Protein AF-A0A1Y0FRN7-F1 (afdb_monomer)

Radius of gyration: 13.84 Å; Cα contacts (8 Å, |Δi|>4): 254; chains: 1; bounding box: 31×35×31 Å

Structure (mmCIF, N/CA/C/O backbone):
data_AF-A0A1Y0FRN7-F1
#
_entry.id   AF-A0A1Y0FRN7-F1
#
loop_
_atom_site.group_PDB
_atom_site.id
_atom_site.type_symbol
_atom_site.label_atom_id
_atom_site.label_alt_id
_atom_site.label_comp_id
_atom_site.label_asym_id
_atom_site.label_entity_id
_atom_site.label_seq_id
_atom_site.pdbx_PDB_ins_code
_atom_site.Cartn_x
_atom_site.Cartn_y
_atom_site.Cartn_z
_atom_site.occupancy
_atom_site.B_iso_or_equiv
_atom_site.auth_seq_id
_atom_site.auth_comp_id
_atom_site.auth_asym_id
_atom_site.auth_atom_id
_atom_site.pdbx_PDB_model_num
ATOM 1 N N . MET A 1 1 ? -8.156 -13.775 -1.325 1.00 85.56 1 MET A N 1
ATOM 2 C CA . MET A 1 1 ? -7.304 -12.592 -1.054 1.00 85.56 1 MET A CA 1
ATOM 3 C C . MET A 1 1 ? -6.880 -11.990 -2.382 1.00 85.56 1 MET A C 1
ATOM 5 O O . MET A 1 1 ? -6.567 -12.773 -3.268 1.00 85.56 1 MET A O 1
ATOM 9 N N . LYS A 1 2 ? -6.948 -10.665 -2.578 1.00 94.56 2 LYS A N 1
ATOM 10 C CA . LYS A 1 2 ? -6.615 -10.048 -3.882 1.00 94.56 2 LYS A CA 1
ATOM 11 C C . LYS A 1 2 ? -5.242 -9.382 -3.847 1.00 94.56 2 LYS A C 1
ATOM 13 O O . LYS A 1 2 ? -4.929 -8.709 -2.873 1.00 94.56 2 LYS A O 1
ATOM 18 N N . ARG A 1 3 ? -4.456 -9.542 -4.905 1.00 96.94 3 ARG A N 1
ATOM 19 C CA . ARG A 1 3 ? -3.142 -8.914 -5.046 1.00 96.94 3 ARG A CA 1
ATOM 20 C C . ARG A 1 3 ? -3.106 -8.079 -6.303 1.00 96.94 3 ARG A C 1
ATOM 22 O O . ARG A 1 3 ? -3.653 -8.489 -7.326 1.00 96.94 3 ARG A O 1
ATOM 29 N N . TYR A 1 4 ? -2.493 -6.918 -6.180 1.00 97.00 4 TYR A N 1
ATOM 30 C CA . TYR A 1 4 ? -2.386 -5.930 -7.230 1.00 97.00 4 TYR A CA 1
ATOM 31 C C . TYR A 1 4 ? -0.956 -5.423 -7.294 1.00 97.00 4 TYR A C 1
ATOM 33 O O . TYR A 1 4 ? -0.306 -5.321 -6.253 1.00 97.00 4 TYR A O 1
ATOM 41 N N . TYR A 1 5 ? -0.491 -5.073 -8.484 1.00 95.25 5 TYR A N 1
ATOM 42 C CA . TYR A 1 5 ? 0.812 -4.450 -8.654 1.00 95.25 5 TYR A CA 1
ATOM 43 C C . TYR A 1 5 ? 0.757 -3.323 -9.679 1.00 95.25 5 TYR A C 1
ATOM 45 O O . TYR A 1 5 ? 0.042 -3.397 -10.673 1.00 95.25 5 TYR A O 1
ATOM 53 N N . PHE A 1 6 ? 1.535 -2.282 -9.425 1.00 94.00 6 PHE A N 1
ATOM 54 C CA . PHE A 1 6 ? 1.899 -1.246 -10.372 1.00 94.00 6 PHE A CA 1
ATOM 55 C C . PHE A 1 6 ? 3.421 -1.131 -10.326 1.00 94.00 6 PHE A C 1
ATOM 57 O O . PHE A 1 6 ? 3.980 -0.523 -9.412 1.00 94.00 6 PHE A O 1
ATOM 64 N N . VAL A 1 7 ? 4.085 -1.809 -11.261 1.00 92.00 7 VAL A N 1
ATOM 65 C CA . VAL A 1 7 ? 5.545 -1.816 -11.388 1.00 92.00 7 VAL A CA 1
ATOM 66 C C . VAL A 1 7 ? 5.873 -1.299 -12.778 1.00 92.00 7 VAL A C 1
ATOM 68 O O . VAL A 1 7 ? 5.547 -1.948 -13.768 1.00 92.00 7 VAL A O 1
ATOM 71 N N . GLN A 1 8 ? 6.437 -0.098 -12.854 1.00 90.44 8 GLN A N 1
ATOM 72 C CA . GLN A 1 8 ? 6.692 0.611 -14.112 1.00 90.44 8 GLN A CA 1
ATOM 73 C C . GLN A 1 8 ? 8.067 1.299 -14.067 1.00 90.44 8 GLN A C 1
ATOM 75 O O . GLN A 1 8 ? 8.589 1.520 -12.976 1.00 90.44 8 GLN A O 1
ATOM 80 N N . PRO A 1 9 ? 8.674 1.651 -15.212 1.00 88.75 9 PRO A N 1
ATOM 81 C CA . PRO A 1 9 ? 9.877 2.487 -15.238 1.00 88.75 9 PRO A CA 1
ATOM 82 C C . PRO A 1 9 ? 9.687 3.806 -14.475 1.00 88.75 9 PRO A C 1
ATOM 84 O O . PRO A 1 9 ? 8.569 4.328 -14.425 1.00 88.75 9 PRO A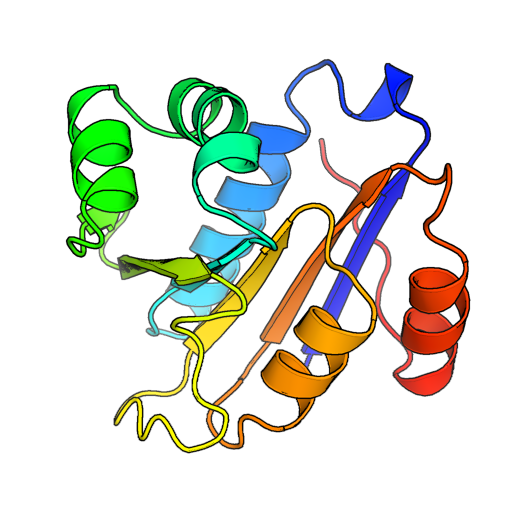 O 1
ATOM 87 N N . TRP A 1 10 ? 10.763 4.341 -13.884 1.00 85.81 10 TRP A N 1
ATOM 88 C CA . TRP A 1 10 ? 10.724 5.520 -13.004 1.00 85.81 10 TRP A CA 1
ATOM 89 C C . TRP A 1 10 ? 10.008 6.720 -13.635 1.00 85.81 10 TRP A C 1
ATOM 91 O O . TRP A 1 10 ? 9.278 7.444 -12.953 1.00 85.81 10 TRP A O 1
ATOM 101 N N . GLU A 1 11 ? 10.162 6.897 -14.944 1.00 85.50 11 GLU A N 1
ATOM 102 C CA . GLU A 1 11 ? 9.567 7.980 -15.727 1.00 85.50 11 GLU A CA 1
ATOM 103 C C . GLU A 1 11 ? 8.038 7.927 -15.688 1.00 85.50 11 GLU A C 1
ATOM 105 O O . GLU A 1 11 ? 7.395 8.966 -15.612 1.00 85.50 11 GLU A O 1
ATOM 110 N N . LYS A 1 12 ? 7.453 6.723 -15.658 1.00 84.56 12 LYS A N 1
A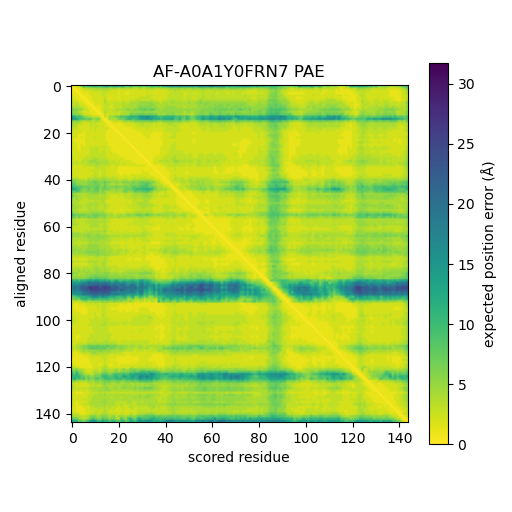TOM 111 C CA . LYS A 1 12 ? 5.999 6.506 -15.564 1.00 84.56 12 LYS A CA 1
ATOM 112 C C . LYS A 1 12 ? 5.463 6.544 -14.132 1.00 84.56 12 LYS A C 1
ATOM 114 O O . LYS A 1 12 ? 4.255 6.443 -13.923 1.00 84.56 12 LYS A O 1
ATOM 119 N N . LEU A 1 13 ? 6.350 6.609 -13.137 1.00 83.94 13 LEU A N 1
ATOM 120 C CA . LEU A 1 13 ? 5.967 6.831 -11.741 1.00 83.94 13 LEU A CA 1
ATOM 121 C C . LEU A 1 13 ? 5.868 8.326 -11.416 1.00 83.94 13 LEU A C 1
ATOM 123 O O . LEU A 1 13 ? 5.193 8.714 -10.454 1.00 83.94 13 LEU A O 1
ATOM 127 N N . GLN A 1 14 ? 6.547 9.166 -12.201 1.00 71.81 14 GLN A N 1
ATOM 128 C CA . GLN A 1 14 ? 6.283 10.600 -12.231 1.00 71.81 14 GLN A CA 1
ATOM 129 C C . GLN A 1 14 ? 4.914 10.813 -12.913 1.00 71.81 14 GLN A C 1
ATOM 131 O O . GLN A 1 14 ? 4.460 9.940 -13.635 1.00 71.81 14 GLN A O 1
ATOM 136 N N . ASP A 1 15 ? 4.211 11.910 -12.629 1.00 74.19 15 ASP A N 1
ATOM 137 C CA . ASP A 1 15 ? 2.860 12.208 -13.163 1.00 74.19 15 ASP A CA 1
ATOM 138 C C . ASP A 1 15 ? 1.674 11.518 -12.466 1.00 74.19 15 ASP A C 1
ATOM 140 O O . ASP A 1 15 ? 0.849 10.843 -13.068 1.00 74.19 15 ASP A O 1
ATOM 144 N N . GLY A 1 16 ? 1.523 11.727 -11.156 1.00 83.94 16 GLY A N 1
ATOM 145 C CA . GLY A 1 16 ? 0.259 11.406 -10.476 1.00 83.94 16 GLY A CA 1
ATOM 146 C C . GLY A 1 16 ? 0.094 9.946 -10.043 1.00 83.94 16 GLY A C 1
ATOM 147 O O . GLY A 1 16 ? -0.716 9.667 -9.160 1.00 83.94 16 GLY A O 1
ATOM 148 N N . ALA A 1 17 ? 0.912 9.023 -10.560 1.00 89.81 17 ALA A N 1
ATOM 149 C CA . ALA A 1 17 ? 0.837 7.594 -10.242 1.00 89.81 17 ALA A CA 1
ATOM 150 C C . ALA A 1 17 ? 0.888 7.304 -8.727 1.00 89.81 17 ALA A C 1
ATOM 152 O O . ALA A 1 17 ? 0.163 6.445 -8.219 1.00 89.81 17 ALA A O 1
ATOM 153 N N . HIS A 1 18 ? 1.694 8.070 -7.984 1.00 90.38 18 HIS A N 1
ATOM 154 C CA . HIS A 1 18 ? 1.757 8.004 -6.523 1.00 90.38 18 HIS A CA 1
ATOM 155 C C . HIS A 1 18 ? 0.398 8.314 -5.867 1.00 90.38 18 HIS A C 1
ATOM 157 O O . HIS A 1 18 ? -0.044 7.593 -4.971 1.00 90.38 18 HIS A O 1
ATOM 163 N N . GLN A 1 19 ? -0.294 9.366 -6.316 1.00 92.06 19 GLN A N 1
ATOM 164 C CA . GLN A 1 19 ? -1.628 9.697 -5.821 1.00 92.06 19 GLN A CA 1
ATOM 165 C C . GLN A 1 19 ? -2.654 8.646 -6.257 1.00 92.06 19 GLN A C 1
ATOM 167 O O . GLN A 1 19 ? -3.438 8.192 -5.420 1.00 92.06 19 GLN A O 1
ATOM 172 N N . SER A 1 20 ? -2.612 8.213 -7.519 1.00 93.81 20 SER A N 1
ATOM 173 C CA . SER A 1 20 ? -3.553 7.235 -8.073 1.00 93.81 20 SER A CA 1
ATOM 174 C C . SER A 1 20 ? -3.469 5.881 -7.357 1.00 93.81 20 SER A C 1
ATOM 176 O O . SER A 1 20 ? -4.506 5.290 -7.048 1.00 93.81 20 SER A O 1
ATOM 178 N N . VAL A 1 21 ? -2.272 5.399 -6.991 1.00 95.00 21 VAL A N 1
ATOM 179 C CA . VAL A 1 21 ? -2.138 4.124 -6.257 1.00 95.00 21 VAL A CA 1
ATOM 180 C C . VAL A 1 21 ? -2.642 4.221 -4.813 1.00 95.00 21 VAL A C 1
ATOM 182 O O . VAL A 1 21 ? -3.236 3.271 -4.287 1.00 95.00 21 VAL A O 1
ATOM 185 N N . VAL A 1 22 ? -2.445 5.375 -4.166 1.00 95.06 22 VAL A N 1
ATOM 186 C CA . VAL A 1 22 ? -2.974 5.638 -2.821 1.00 95.06 22 VAL A CA 1
ATOM 187 C C . VAL A 1 22 ? -4.494 5.692 -2.865 1.00 95.06 22 VAL A C 1
ATOM 189 O O . VAL A 1 22 ? -5.146 5.028 -2.060 1.00 95.06 22 VAL A O 1
ATOM 192 N N . GLU A 1 23 ? -5.061 6.416 -3.825 1.00 95.31 23 GLU A N 1
ATOM 193 C CA . GLU A 1 23 ? -6.507 6.543 -3.987 1.00 95.31 23 GLU A CA 1
ATOM 194 C C . GLU A 1 23 ? -7.155 5.191 -4.312 1.00 95.31 23 GLU A C 1
ATOM 196 O O . GLU A 1 23 ? -8.121 4.798 -3.658 1.00 95.31 23 GLU A O 1
ATOM 201 N N . PHE A 1 24 ? -6.562 4.402 -5.213 1.00 96.50 24 PHE A N 1
ATOM 202 C CA . PHE A 1 24 ? -6.999 3.029 -5.476 1.00 96.50 24 PHE A CA 1
ATOM 203 C C . PHE A 1 24 ? -7.031 2.181 -4.194 1.00 96.50 24 PHE A C 1
ATOM 205 O O . PHE A 1 24 ? -8.003 1.465 -3.921 1.00 96.50 24 PHE A O 1
ATOM 212 N N . SER A 1 25 ? -5.979 2.275 -3.378 1.00 96.75 25 SER A N 1
ATOM 213 C CA . SER A 1 25 ? -5.859 1.519 -2.127 1.00 96.75 25 SER A CA 1
ATOM 214 C C . SER A 1 25 ? -6.896 1.957 -1.087 1.00 96.75 25 SER A C 1
ATOM 216 O O . SER A 1 25 ? -7.494 1.107 -0.420 1.00 96.75 25 SER A O 1
ATOM 218 N N . ILE A 1 26 ? -7.167 3.263 -0.990 1.00 96.06 26 ILE A N 1
ATOM 219 C CA . ILE A 1 26 ? -8.216 3.834 -0.133 1.00 96.06 26 ILE A CA 1
ATOM 220 C C . ILE A 1 26 ? -9.591 3.345 -0.580 1.00 96.06 26 ILE A C 1
ATOM 222 O O . ILE A 1 26 ? -10.331 2.797 0.233 1.00 96.06 26 ILE A O 1
ATOM 226 N N . GLN A 1 27 ? -9.918 3.451 -1.868 1.00 96.00 27 GLN A N 1
ATOM 227 C CA . GLN A 1 27 ? -11.199 2.984 -2.403 1.00 96.00 27 GLN A CA 1
ATOM 228 C C . GLN A 1 27 ? -11.396 1.487 -2.176 1.00 96.00 27 GLN A C 1
ATOM 230 O O . GLN A 1 27 ? -12.502 1.028 -1.875 1.00 96.00 27 GLN A O 1
ATOM 235 N N . ARG A 1 28 ? -10.326 0.692 -2.291 1.00 95.50 28 ARG A N 1
ATOM 236 C CA . ARG A 1 28 ? -10.379 -0.742 -1.996 1.00 95.50 28 ARG A CA 1
ATOM 237 C C . ARG A 1 28 ? -10.706 -1.002 -0.528 1.00 95.50 28 ARG A C 1
ATOM 239 O O . ARG A 1 28 ? -11.526 -1.876 -0.251 1.00 95.50 28 ARG A O 1
ATOM 246 N N . ALA A 1 29 ? -10.076 -0.265 0.380 1.00 95.44 29 ALA A N 1
ATOM 247 C CA . ALA A 1 29 ? -10.314 -0.350 1.815 1.00 95.44 29 ALA A CA 1
ATOM 248 C C . ALA A 1 29 ? -11.736 0.118 2.187 1.00 95.44 29 ALA A C 1
ATOM 250 O O . ALA A 1 29 ? -12.436 -0.598 2.901 1.00 95.44 29 ALA A O 1
ATOM 251 N N . GLN A 1 30 ? -12.221 1.215 1.598 1.00 95.75 30 GLN A N 1
ATOM 252 C CA . GLN A 1 30 ? -13.598 1.703 1.756 1.00 95.75 30 GLN A CA 1
ATOM 253 C C . GLN A 1 30 ? -14.640 0.675 1.312 1.00 95.75 30 GLN A C 1
ATOM 255 O O . GLN A 1 30 ? -15.546 0.356 2.075 1.00 95.75 30 GLN A O 1
ATOM 260 N N . LYS A 1 31 ? -14.487 0.098 0.110 1.00 95.06 31 LYS A N 1
ATOM 261 C CA . LYS A 1 31 ? -15.401 -0.938 -0.416 1.00 95.06 31 LYS A CA 1
ATOM 262 C C . LYS A 1 31 ? -15.498 -2.168 0.486 1.00 95.06 31 LYS A C 1
ATOM 264 O O . LYS A 1 31 ? -16.460 -2.919 0.394 1.00 95.06 31 LYS A O 1
ATOM 269 N N . LEU A 1 32 ? -14.473 -2.409 1.297 1.00 92.94 32 LEU A N 1
ATOM 270 C CA . LEU A 1 32 ? -14.402 -3.531 2.223 1.00 92.94 32 LEU A CA 1
ATOM 271 C C . LEU A 1 32 ? -14.759 -3.133 3.665 1.00 92.94 32 LEU A C 1
ATOM 273 O O . LEU A 1 32 ? -14.807 -4.018 4.512 1.00 92.94 32 LEU A O 1
ATOM 277 N N . GLY A 1 33 ? -14.988 -1.846 3.948 1.00 92.25 33 GLY A N 1
ATOM 278 C CA . GLY A 1 33 ? -15.252 -1.343 5.299 1.00 92.25 33 GLY A CA 1
ATOM 279 C C . GLY A 1 33 ? -14.072 -1.517 6.259 1.00 92.25 33 GLY A C 1
ATOM 280 O O . GLY A 1 33 ? -14.279 -1.724 7.450 1.00 92.25 33 GLY A O 1
ATOM 281 N N . ILE A 1 34 ? -12.836 -1.489 5.751 1.00 93.19 34 ILE A N 1
ATOM 282 C CA . ILE A 1 34 ? -11.6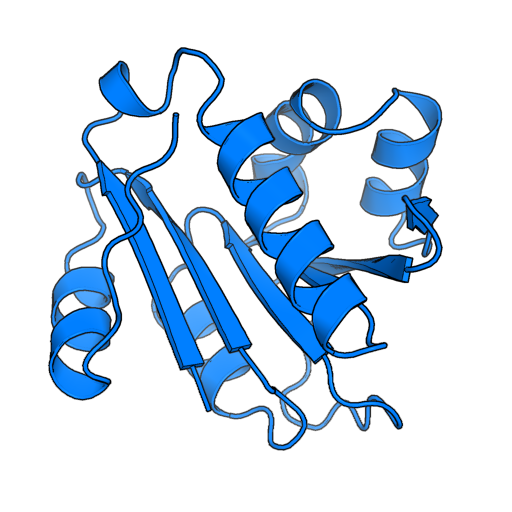23 -1.767 6.533 1.00 93.19 34 ILE A CA 1
ATOM 283 C C . ILE A 1 34 ? -10.568 -0.667 6.402 1.00 93.19 34 ILE A C 1
ATOM 285 O O . ILE A 1 34 ? -10.683 0.239 5.584 1.00 93.19 34 ILE A O 1
ATOM 289 N N . GLY A 1 35 ? -9.521 -0.748 7.226 1.00 93.81 35 GLY A N 1
ATOM 290 C CA . GLY A 1 35 ? -8.400 0.195 7.194 1.00 93.81 35 GLY A CA 1
ATOM 291 C C . GLY A 1 35 ? -7.345 -0.119 6.129 1.00 93.81 35 GLY A C 1
ATOM 292 O O . GLY A 1 35 ? -7.260 -1.240 5.614 1.00 93.81 35 GLY A O 1
ATOM 293 N N . LEU A 1 36 ? -6.502 0.879 5.866 1.00 95.56 36 LEU A N 1
ATOM 294 C CA . LEU A 1 36 ? -5.325 0.809 5.004 1.00 95.56 36 LEU A CA 1
ATOM 295 C C . LEU A 1 36 ? -4.047 0.891 5.847 1.00 95.56 36 LEU A C 1
ATOM 297 O O . LEU A 1 36 ? -3.907 1.761 6.707 1.00 95.56 36 LEU A O 1
ATOM 301 N N . VAL A 1 37 ? -3.089 0.019 5.555 1.00 94.94 37 VAL A N 1
ATOM 302 C CA . VAL A 1 37 ? -1.728 0.098 6.085 1.00 94.94 37 VAL A CA 1
ATOM 303 C C . VAL A 1 37 ? -0.774 0.338 4.922 1.00 94.94 37 VAL A C 1
ATOM 305 O O . VAL A 1 37 ? -0.708 -0.459 3.991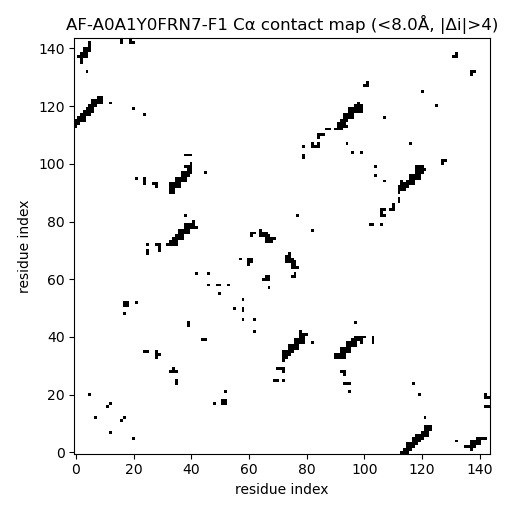 1.00 94.94 37 VAL A O 1
ATOM 308 N N . ILE A 1 38 ? -0.048 1.448 4.969 1.00 95.50 38 ILE A N 1
ATOM 309 C CA . ILE A 1 38 ? 1.031 1.763 4.037 1.00 95.50 38 ILE A CA 1
ATOM 310 C C . 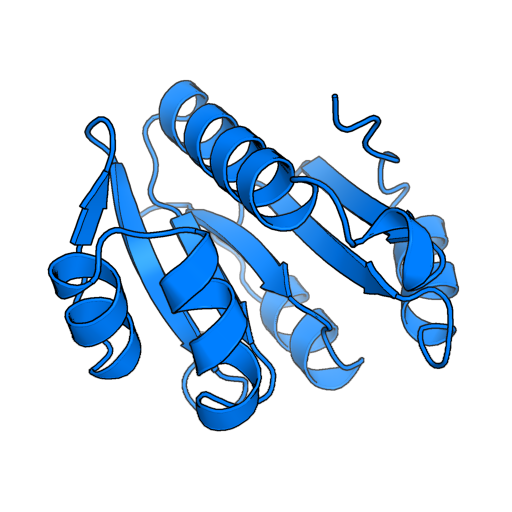ILE A 1 38 ? 2.310 1.162 4.610 1.00 95.50 38 ILE A C 1
ATOM 312 O O . ILE A 1 38 ? 2.652 1.412 5.764 1.00 95.50 38 ILE A O 1
ATOM 316 N N . CYS A 1 39 ? 3.000 0.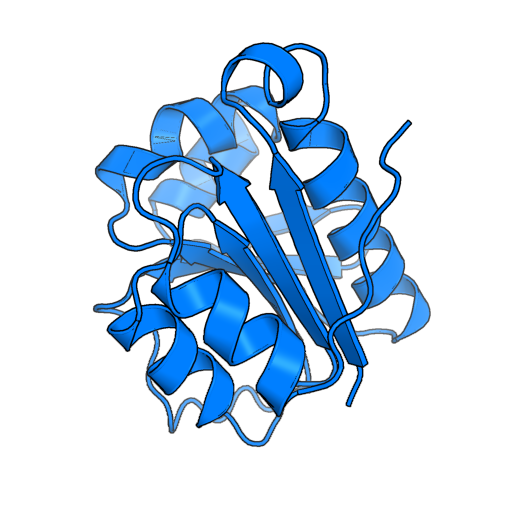364 3.813 1.00 94.62 39 CYS A N 1
ATOM 317 C CA . CYS A 1 39 ? 4.187 -0.378 4.189 1.00 94.62 39 CYS A CA 1
ATOM 318 C C . CYS A 1 39 ? 5.377 0.115 3.381 1.00 94.62 39 CYS A C 1
ATOM 320 O O . CYS A 1 39 ? 5.333 0.150 2.153 1.00 94.62 39 CYS A O 1
ATOM 322 N N . VAL A 1 40 ? 6.445 0.476 4.081 1.00 93.44 40 VAL A N 1
ATOM 323 C CA . VAL A 1 40 ? 7.673 1.014 3.487 1.00 93.44 40 VAL A CA 1
ATOM 324 C C . VAL A 1 40 ? 8.880 0.256 4.020 1.00 93.44 40 VAL A C 1
ATOM 326 O O . VAL A 1 40 ? 8.838 -0.306 5.115 1.00 93.44 40 VAL A O 1
ATOM 329 N N . HIS A 1 41 ? 9.987 0.238 3.282 1.00 88.56 41 HIS A N 1
ATOM 330 C CA . HIS A 1 41 ? 11.207 -0.381 3.798 1.00 88.56 41 HIS A CA 1
ATOM 331 C C . HIS A 1 41 ? 11.727 0.384 5.033 1.00 88.56 41 HIS A C 1
ATOM 333 O O . HIS A 1 41 ? 11.894 -0.187 6.113 1.00 88.56 41 HIS A O 1
ATOM 339 N N . ASN A 1 42 ? 11.876 1.706 4.910 1.00 85.56 42 ASN A N 1
ATOM 340 C CA . ASN A 1 42 ? 12.223 2.610 6.007 1.00 85.56 42 ASN A CA 1
ATOM 341 C C . ASN A 1 42 ? 11.404 3.914 5.918 1.00 85.56 42 ASN A C 1
ATOM 343 O O . ASN A 1 42 ? 10.883 4.260 4.861 1.00 85.56 42 ASN A O 1
ATOM 347 N N . LEU A 1 43 ? 11.266 4.641 7.031 1.00 85.12 43 LEU A N 1
ATOM 348 C CA . LEU A 1 43 ? 10.442 5.859 7.069 1.00 85.12 43 LEU A CA 1
ATOM 349 C C . LEU A 1 43 ? 11.059 7.028 6.293 1.00 85.12 43 LEU A C 1
ATOM 351 O O . LEU A 1 43 ? 10.328 7.798 5.676 1.00 85.12 43 LEU A O 1
ATOM 355 N N . SER A 1 44 ? 12.386 7.156 6.302 1.00 82.19 44 SER A N 1
ATOM 356 C CA . SER A 1 44 ? 13.088 8.254 5.628 1.00 82.19 44 SER A CA 1
ATOM 357 C C . SER A 1 44 ? 12.889 8.225 4.110 1.00 82.19 44 SER A C 1
ATOM 359 O O . SER A 1 44 ? 12.683 9.272 3.503 1.00 82.19 44 SER A O 1
ATOM 361 N N . SER A 1 45 ? 12.856 7.039 3.500 1.00 79.25 45 SER A N 1
ATOM 362 C CA . SER A 1 45 ? 12.644 6.868 2.053 1.00 79.25 45 SER A CA 1
ATOM 363 C C . SER A 1 45 ? 11.247 7.273 1.581 1.00 79.25 45 SER A C 1
ATOM 365 O O . SER A 1 45 ? 11.069 7.603 0.413 1.00 79.25 45 SER A O 1
ATOM 367 N N . CYS A 1 46 ? 10.248 7.291 2.470 1.00 87.38 46 CYS A N 1
ATOM 368 C CA . CYS A 1 46 ? 8.860 7.543 2.082 1.00 87.38 46 CYS A CA 1
ATOM 369 C C . CYS A 1 46 ? 8.379 8.975 2.344 1.00 87.38 46 CYS A C 1
ATOM 371 O O . CYS A 1 46 ? 7.258 9.318 1.973 1.00 87.38 46 CYS A O 1
ATOM 373 N N . GLU A 1 47 ? 9.196 9.839 2.955 1.00 89.56 47 GLU A N 1
ATOM 374 C CA . GLU A 1 47 ? 8.769 11.192 3.330 1.00 89.56 47 GLU A CA 1
ATOM 375 C C . GLU A 1 47 ? 8.289 12.009 2.124 1.00 89.56 47 GLU A C 1
ATOM 377 O O . GLU A 1 47 ? 7.223 12.630 2.177 1.00 89.56 47 GLU A O 1
ATOM 382 N N . GLN A 1 48 ? 9.038 11.983 1.019 1.00 88.19 48 GLN A N 1
ATOM 383 C CA . GLN A 1 48 ? 8.647 12.694 -0.199 1.00 88.19 48 GLN A CA 1
ATOM 384 C C . GLN A 1 48 ? 7.356 12.125 -0.799 1.00 88.19 48 GLN A C 1
ATOM 386 O O . GLN A 1 48 ? 6.478 12.891 -1.194 1.00 88.19 48 GLN A O 1
ATOM 391 N N . PHE A 1 49 ? 7.204 10.797 -0.807 1.00 89.69 49 PHE A N 1
ATOM 392 C CA . PHE A 1 49 ? 5.978 10.133 -1.253 1.00 89.69 49 PHE A CA 1
ATOM 393 C C . PHE A 1 49 ? 4.769 10.597 -0.431 1.00 89.69 49 PHE A C 1
ATOM 395 O O . PHE A 1 49 ? 3.747 11.007 -0.986 1.00 89.69 49 PHE A O 1
ATOM 402 N N . LEU A 1 50 ? 4.886 10.588 0.899 1.00 92.25 50 LEU A N 1
ATOM 403 C CA . LEU A 1 50 ? 3.789 10.958 1.791 1.00 92.25 50 LEU A CA 1
ATOM 404 C C . LEU A 1 50 ? 3.402 12.427 1.635 1.00 92.25 50 LEU A C 1
ATOM 406 O O . LEU A 1 50 ? 2.212 12.731 1.600 1.00 92.25 50 LEU A O 1
ATOM 410 N N . LYS A 1 51 ? 4.379 13.327 1.484 1.00 91.31 51 LYS A N 1
ATOM 411 C CA . LYS A 1 51 ? 4.119 14.752 1.224 1.00 91.31 51 LYS A CA 1
ATOM 412 C C . LYS A 1 51 ? 3.411 14.992 -0.113 1.00 91.31 51 LYS A C 1
ATOM 414 O O . LYS A 1 51 ? 2.628 15.929 -0.203 1.00 91.31 51 LYS A O 1
ATOM 419 N N . LYS A 1 52 ? 3.663 14.161 -1.132 1.00 89.94 52 LYS A N 1
ATOM 420 C CA . LYS A 1 52 ? 2.963 14.227 -2.429 1.00 89.94 52 LYS A CA 1
ATOM 421 C C . LYS A 1 52 ? 1.526 13.700 -2.350 1.00 89.94 52 LYS A C 1
ATOM 423 O O . LYS A 1 52 ? 0.650 14.210 -3.045 1.00 89.94 52 LYS A O 1
ATOM 428 N N . CYS A 1 53 ? 1.284 12.677 -1.528 1.00 91.44 53 CYS A N 1
ATOM 429 C CA . CYS A 1 53 ? 0.008 11.953 -1.511 1.00 91.44 53 CYS A CA 1
ATOM 430 C C . CYS A 1 53 ? -0.972 12.417 -0.430 1.00 91.44 53 CYS A C 1
ATOM 432 O O . CYS A 1 53 ? -2.172 12.154 -0.545 1.00 91.44 53 CYS A O 1
ATOM 434 N N . PHE A 1 54 ? -0.483 13.058 0.631 1.00 92.69 54 PHE A N 1
ATOM 435 C CA . PHE A 1 54 ? -1.275 13.461 1.788 1.00 92.69 54 PHE A CA 1
ATOM 436 C C . PHE A 1 54 ? -1.055 14.943 2.114 1.00 92.69 54 PHE A C 1
ATOM 438 O O . PHE A 1 54 ? 0.062 15.442 1.978 1.00 92.69 54 PHE A O 1
ATOM 445 N N . PRO A 1 55 ? -2.084 15.645 2.626 1.00 92.19 55 PRO A N 1
ATOM 446 C CA . PRO A 1 55 ? -1.922 16.982 3.186 1.00 92.19 55 PRO A CA 1
ATOM 447 C C . PRO A 1 55 ? -0.796 17.028 4.226 1.00 92.19 55 PRO A C 1
ATOM 449 O O . PRO A 1 55 ? -0.611 16.079 4.990 1.00 92.19 55 PRO A O 1
ATOM 452 N N . GLY A 1 56 ? -0.081 18.153 4.322 1.00 90.50 56 GLY A N 1
ATOM 453 C CA . GLY A 1 56 ? 1.124 18.260 5.157 1.00 90.50 56 GLY A CA 1
ATOM 454 C C . GLY A 1 56 ? 0.928 17.881 6.632 1.00 90.50 56 GLY A C 1
ATOM 455 O O . GLY A 1 56 ? 1.832 17.318 7.248 1.00 90.50 56 GLY A O 1
ATOM 456 N N . THR A 1 57 ? -0.252 18.125 7.208 1.00 93.31 57 THR A N 1
ATOM 457 C CA . THR A 1 57 ? -0.588 17.696 8.578 1.00 93.31 57 THR A CA 1
ATOM 458 C C . THR A 1 57 ? -0.752 16.180 8.688 1.00 93.31 57 THR A C 1
ATOM 460 O O . THR A 1 57 ? -0.242 15.578 9.630 1.00 93.31 57 THR A O 1
ATOM 463 N N . GLN A 1 58 ? -1.406 15.545 7.714 1.00 94.56 58 GLN A N 1
ATOM 464 C CA . GLN A 1 58 ? -1.588 14.094 7.657 1.00 94.56 58 GLN A CA 1
ATOM 465 C C . GLN A 1 58 ? -0.269 13.364 7.386 1.00 94.56 58 GLN A C 1
ATOM 467 O O . GLN A 1 58 ? 0.034 12.387 8.067 1.00 94.56 58 GLN A O 1
ATOM 472 N N . ALA A 1 59 ? 0.550 13.873 6.462 1.00 94.06 59 ALA A N 1
ATOM 473 C CA . ALA A 1 59 ? 1.876 13.325 6.187 1.00 94.06 59 ALA A CA 1
ATOM 474 C C . ALA A 1 59 ? 2.763 13.342 7.446 1.00 94.06 59 ALA A C 1
ATOM 476 O O . ALA A 1 59 ? 3.379 12.333 7.781 1.00 94.06 59 ALA A O 1
ATOM 477 N N . LYS A 1 60 ? 2.767 14.454 8.201 1.00 94.12 60 LYS A N 1
ATOM 478 C CA . LYS A 1 60 ? 3.494 14.562 9.480 1.00 94.12 60 LYS A CA 1
ATOM 479 C C . LYS A 1 60 ? 3.012 13.545 10.518 1.00 94.12 60 LYS A C 1
ATOM 481 O O . LYS A 1 60 ? 3.844 12.942 11.188 1.00 94.12 60 LYS A O 1
ATOM 486 N N . LYS A 1 61 ? 1.696 13.343 10.643 1.00 95.06 61 LYS A N 1
ATOM 487 C CA . LYS A 1 61 ? 1.116 12.332 11.544 1.00 95.06 61 LYS A CA 1
ATOM 488 C C . LYS A 1 61 ? 1.561 10.919 11.168 1.00 95.06 61 LYS A C 1
ATOM 490 O O . LYS A 1 61 ? 2.091 10.203 12.013 1.00 95.06 61 LYS A O 1
ATOM 495 N N . LEU A 1 62 ? 1.451 10.557 9.890 1.00 94.06 62 LEU A N 1
ATOM 496 C CA . LEU A 1 62 ? 1.893 9.252 9.392 1.00 94.06 62 LEU A CA 1
ATOM 497 C C . LEU A 1 62 ? 3.387 9.011 9.655 1.00 94.06 62 LEU A C 1
ATOM 499 O O . LEU A 1 62 ? 3.751 7.943 10.139 1.00 94.06 62 LEU A O 1
ATOM 503 N N . LEU A 1 63 ? 4.247 10.009 9.426 1.00 92.25 63 LEU A N 1
ATOM 504 C CA . LEU A 1 63 ? 5.688 9.919 9.716 1.00 92.25 63 LEU A CA 1
ATOM 505 C C . LEU A 1 63 ? 5.992 9.716 11.209 1.00 92.25 63 LEU A C 1
ATOM 507 O O . LEU A 1 63 ? 6.973 9.060 11.554 1.00 92.25 63 LEU A O 1
ATOM 511 N N . ARG A 1 64 ? 5.128 10.220 12.096 1.00 91.50 64 ARG A N 1
ATOM 512 C CA . ARG A 1 64 ? 5.169 9.972 13.549 1.00 91.50 64 ARG A CA 1
ATOM 513 C C . ARG A 1 64 ? 4.503 8.655 13.960 1.00 91.50 64 ARG A C 1
ATOM 515 O O . ARG A 1 64 ? 4.402 8.376 15.150 1.00 91.50 64 ARG A O 1
ATOM 522 N N . ARG A 1 65 ? 4.083 7.832 12.990 1.00 88.38 65 ARG A N 1
ATOM 523 C CA . ARG A 1 65 ? 3.355 6.562 13.174 1.00 88.38 65 ARG A CA 1
ATOM 524 C C . ARG A 1 65 ? 1.974 6.729 13.811 1.00 88.38 65 ARG A C 1
ATOM 526 O O . ARG A 1 65 ? 1.405 5.763 14.319 1.00 88.38 65 ARG A O 1
ATOM 533 N N . GLU A 1 66 ? 1.428 7.938 13.763 1.00 92.25 66 GLU A N 1
ATOM 534 C CA . GLU A 1 66 ? 0.056 8.209 14.169 1.00 92.25 66 GLU A CA 1
ATOM 535 C C . GLU A 1 66 ? -0.913 7.765 13.064 1.00 92.25 66 GLU A C 1
ATOM 537 O O . GLU A 1 66 ? -0.617 7.847 11.868 1.00 92.25 66 GLU A O 1
ATOM 542 N N . GLU A 1 67 ? -2.090 7.295 13.472 1.00 92.50 67 GLU A N 1
ATOM 543 C CA . GLU A 1 67 ? -3.180 6.968 12.554 1.00 92.50 67 GLU A CA 1
ATOM 544 C C . GLU A 1 67 ? -3.873 8.252 12.077 1.00 92.50 67 GLU A C 1
ATOM 546 O O . GLU A 1 67 ? -4.071 9.203 12.839 1.00 92.50 67 GLU A O 1
ATOM 551 N N . ILE A 1 68 ? -4.270 8.276 10.807 1.00 95.50 68 ILE A N 1
ATOM 552 C CA . ILE A 1 68 ? -5.106 9.337 10.240 1.00 95.50 68 ILE A CA 1
ATOM 553 C C . ILE A 1 68 ? -6.429 8.754 9.741 1.00 95.50 68 ILE A C 1
ATOM 555 O O . ILE A 1 68 ? -6.530 7.561 9.460 1.00 95.50 68 ILE A O 1
ATOM 559 N N . SER A 1 69 ? -7.432 9.615 9.571 1.00 94.31 69 SER A N 1
ATOM 560 C CA . SER A 1 69 ? -8.662 9.275 8.856 1.00 94.31 69 SER A CA 1
ATOM 561 C C . SER A 1 69 ? -8.666 9.944 7.485 1.00 94.31 69 SER A C 1
ATOM 563 O O . SER A 1 69 ? -8.389 11.143 7.377 1.00 94.31 69 SER A O 1
ATOM 565 N N . ARG A 1 70 ? -8.974 9.178 6.437 1.00 91.00 70 ARG A N 1
ATOM 566 C CA . ARG A 1 70 ? -9.161 9.682 5.071 1.00 91.00 70 ARG A CA 1
ATOM 567 C C . ARG A 1 70 ? -10.356 8.981 4.444 1.00 91.00 70 ARG A C 1
ATOM 569 O O . ARG A 1 70 ? -10.422 7.760 4.447 1.00 91.00 70 ARG A O 1
ATOM 576 N N . ASN A 1 71 ? -11.314 9.757 3.945 1.00 90.75 71 ASN A N 1
ATOM 577 C CA . ASN A 1 71 ? -12.562 9.261 3.356 1.00 90.75 71 ASN A CA 1
ATOM 578 C C . ASN A 1 71 ? -13.284 8.212 4.238 1.00 90.75 71 ASN A C 1
ATOM 580 O O . ASN A 1 71 ? -13.793 7.206 3.747 1.00 90.75 71 ASN A O 1
ATOM 584 N N . GLY A 1 72 ? -13.284 8.425 5.559 1.00 89.94 72 GLY A N 1
ATOM 585 C CA . GLY A 1 72 ? -13.938 7.539 6.528 1.00 89.94 72 GLY A CA 1
ATOM 586 C C . GLY A 1 72 ? -13.171 6.260 6.882 1.00 89.94 72 GLY A C 1
ATOM 587 O O . GLY A 1 72 ? -13.648 5.504 7.723 1.00 89.94 72 GLY A O 1
ATOM 588 N N . ILE A 1 73 ? -11.987 6.016 6.304 1.00 93.69 73 ILE A N 1
ATOM 589 C CA . ILE A 1 73 ? -11.135 4.880 6.678 1.00 93.69 73 ILE A CA 1
ATOM 590 C C . ILE A 1 73 ? -9.919 5.317 7.488 1.00 93.69 73 ILE A C 1
ATOM 592 O O . ILE A 1 73 ? -9.364 6.401 7.306 1.00 93.69 73 ILE A O 1
ATOM 596 N N . LYS A 1 74 ? -9.469 4.410 8.350 1.00 94.50 74 LYS A N 1
ATOM 597 C CA . LYS A 1 74 ? -8.216 4.531 9.090 1.00 94.50 74 LYS A CA 1
ATOM 598 C C . LYS A 1 74 ? -7.033 4.204 8.187 1.00 94.50 74 LYS A C 1
ATOM 600 O O . LYS A 1 74 ? -7.033 3.155 7.537 1.00 94.50 74 LYS A O 1
ATOM 605 N N . VAL A 1 75 ? -6.029 5.074 8.174 1.00 95.25 75 VAL A N 1
ATOM 606 C CA . VAL A 1 75 ? -4.776 4.895 7.434 1.00 95.25 75 VAL A CA 1
ATOM 607 C C . VAL A 1 75 ? -3.604 4.966 8.407 1.00 95.25 75 VAL A C 1
ATOM 609 O O . VAL A 1 75 ? -3.497 5.917 9.184 1.00 95.25 75 VAL A O 1
ATOM 612 N N . LYS A 1 76 ? -2.714 3.976 8.344 1.00 93.88 76 LYS A N 1
ATOM 613 C CA . LYS A 1 76 ? -1.496 3.907 9.162 1.00 93.88 76 LYS A CA 1
ATOM 614 C C . LYS A 1 76 ? -0.266 3.660 8.294 1.00 93.88 76 LYS A C 1
ATOM 616 O O . LYS A 1 76 ? -0.376 3.062 7.228 1.00 93.88 76 LYS A O 1
ATOM 621 N N . LEU A 1 77 ? 0.896 4.095 8.770 1.00 94.06 77 LEU A N 1
ATOM 622 C CA . LEU A 1 77 ? 2.200 3.813 8.178 1.00 94.06 77 LEU A CA 1
ATOM 623 C C . LEU A 1 77 ? 2.978 2.815 9.045 1.00 94.06 77 LEU A C 1
ATOM 625 O O . LEU A 1 77 ? 3.106 3.005 10.254 1.00 94.06 77 LEU A O 1
ATOM 629 N N . GLU A 1 78 ? 3.524 1.784 8.414 1.00 93.00 78 GLU A N 1
ATOM 630 C CA . GLU A 1 78 ? 4.398 0.784 9.022 1.00 93.00 78 GLU A CA 1
ATOM 631 C C . GLU A 1 78 ? 5.672 0.634 8.183 1.00 93.00 78 GLU A C 1
ATOM 633 O O . GLU A 1 78 ? 5.636 0.715 6.955 1.00 93.00 78 GLU A O 1
ATOM 638 N N . SER A 1 79 ? 6.808 0.396 8.835 1.00 91.56 79 SER A N 1
ATOM 639 C CA . SER A 1 79 ? 8.050 0.016 8.164 1.00 91.56 79 SER A CA 1
ATOM 640 C C . SER A 1 79 ? 8.349 -1.468 8.347 1.00 91.56 79 SER A C 1
ATOM 642 O O . SER A 1 79 ? 7.722 -2.129 9.175 1.00 91.56 79 SER A O 1
ATOM 644 N N . LEU A 1 80 ? 9.364 -1.990 7.655 1.00 89.19 80 LEU A N 1
ATOM 645 C CA . LEU A 1 80 ? 9.849 -3.360 7.863 1.00 89.19 80 LEU A CA 1
ATOM 646 C C . LEU A 1 80 ? 10.140 -3.672 9.345 1.00 89.19 80 LEU A C 1
ATOM 648 O O . LEU A 1 80 ? 9.912 -4.787 9.805 1.00 89.19 80 LEU A O 1
ATOM 652 N N . GLN A 1 81 ? 10.611 -2.681 10.104 1.00 86.94 81 GLN A N 1
ATOM 653 C CA . GLN A 1 81 ? 10.935 -2.828 11.525 1.00 86.94 81 GLN A CA 1
ATOM 654 C C . GLN A 1 81 ? 9.697 -2.881 12.423 1.00 86.94 81 GLN A C 1
ATOM 656 O O . GLN A 1 81 ? 9.733 -3.509 13.480 1.00 86.94 81 GLN A O 1
ATOM 661 N N . THR A 1 82 ? 8.614 -2.203 12.043 1.00 86.62 82 THR A N 1
ATOM 662 C CA . THR A 1 82 ? 7.424 -2.077 12.895 1.00 86.62 82 THR A CA 1
ATOM 663 C C . THR A 1 82 ? 6.295 -3.002 12.491 1.00 86.62 82 THR A C 1
ATOM 665 O O . THR A 1 82 ? 5.491 -3.382 13.345 1.00 86.62 82 THR A O 1
ATOM 668 N N . ILE A 1 83 ? 6.271 -3.426 11.227 1.00 85.12 83 ILE A N 1
ATOM 669 C CA . ILE A 1 83 ? 5.361 -4.453 10.754 1.00 85.12 83 ILE A CA 1
ATOM 670 C C . ILE A 1 83 ? 5.746 -5.788 11.400 1.00 85.12 83 ILE A C 1
ATOM 672 O O . ILE A 1 83 ? 6.806 -6.369 11.149 1.00 85.12 83 ILE A O 1
ATOM 676 N N . LYS A 1 84 ? 4.881 -6.268 12.291 1.00 76.19 84 LYS A N 1
ATOM 677 C CA . LYS A 1 84 ? 5.003 -7.598 12.898 1.00 76.19 84 LYS A CA 1
ATOM 678 C C . LYS A 1 84 ? 4.046 -8.532 12.171 1.00 76.19 84 LYS A C 1
ATOM 680 O O . LYS A 1 84 ? 2.870 -8.206 12.042 1.00 76.19 84 LYS A O 1
ATOM 685 N N . ALA A 1 85 ? 4.532 -9.701 11.756 1.00 58.75 85 ALA A N 1
ATOM 686 C CA . ALA A 1 85 ? 3.702 -10.747 11.150 1.00 58.75 85 ALA A CA 1
ATOM 687 C C . ALA A 1 85 ? 2.535 -11.161 12.070 1.00 58.75 85 ALA A C 1
ATOM 689 O O . ALA A 1 85 ? 1.441 -11.465 11.607 1.00 58.75 85 ALA A O 1
ATOM 690 N N . ASN A 1 86 ? 2.761 -11.060 13.384 1.00 54.88 86 ASN A N 1
ATOM 691 C CA . ASN A 1 86 ? 1.815 -11.428 14.433 1.00 54.88 86 ASN A CA 1
ATOM 692 C C . ASN A 1 86 ? 1.035 -10.216 14.958 1.00 54.88 86 ASN A C 1
ATOM 694 O O . ASN A 1 86 ? 0.488 -10.277 16.060 1.00 54.88 86 ASN A O 1
ATOM 698 N N . TYR A 1 87 ? 1.020 -9.083 14.241 1.00 53.38 87 TYR A N 1
ATOM 699 C CA . TYR A 1 87 ? 0.070 -8.033 14.583 1.00 53.38 87 TYR A CA 1
ATOM 700 C C . TYR A 1 87 ? -1.327 -8.624 14.402 1.00 53.38 87 TYR A C 1
ATOM 702 O O . TYR A 1 87 ? -1.837 -8.747 13.288 1.00 53.38 87 TYR A O 1
ATOM 710 N N . HIS A 1 88 ? -1.964 -8.953 15.520 1.00 47.16 88 HIS A N 1
ATOM 711 C CA . HIS A 1 88 ? -3.408 -8.978 15.597 1.00 47.16 88 HIS A CA 1
ATOM 712 C C . HIS A 1 88 ? -3.874 -7.540 15.383 1.00 47.16 88 HIS A C 1
ATOM 714 O O . HIS A 1 88 ? -4.143 -6.803 16.326 1.00 47.16 88 HIS A O 1
ATOM 720 N N . PHE A 1 89 ? -3.918 -7.106 14.125 1.00 59.28 89 PHE A N 1
ATOM 721 C CA . PHE A 1 89 ? -4.888 -6.098 13.753 1.00 59.28 89 PHE A CA 1
ATOM 722 C C . PHE A 1 89 ? -6.237 -6.794 13.942 1.00 59.28 89 PHE A C 1
ATOM 724 O O . PHE A 1 89 ? -6.497 -7.759 13.219 1.00 59.28 89 PHE A O 1
ATOM 731 N N . PRO A 1 90 ? -7.045 -6.393 14.944 1.00 57.69 90 PRO A N 1
ATOM 732 C CA . PRO A 1 90 ? -8.331 -7.042 15.200 1.00 57.69 90 PRO A CA 1
ATOM 733 C C . PRO A 1 90 ? -9.216 -7.003 13.949 1.00 57.69 90 PRO A C 1
ATOM 735 O O . PRO A 1 90 ? -9.982 -7.929 13.699 1.00 57.69 90 PRO A O 1
ATOM 738 N N . ASP A 1 91 ? -9.012 -5.988 13.106 1.00 70.50 91 ASP A N 1
ATOM 739 C CA . ASP A 1 91 ? -9.689 -5.853 11.829 1.00 70.50 91 ASP A CA 1
ATOM 740 C C . ASP A 1 91 ? -8.789 -6.269 10.677 1.00 70.50 91 ASP A C 1
ATOM 742 O O . ASP A 1 91 ? -7.601 -5.933 10.617 1.00 70.50 91 ASP A O 1
ATOM 746 N N . ALA A 1 92 ? -9.410 -6.900 9.691 1.00 80.88 92 ALA A N 1
ATOM 747 C CA . ALA A 1 92 ? -8.776 -7.153 8.418 1.00 80.88 92 ALA A CA 1
ATOM 748 C C . ALA A 1 92 ? -8.340 -5.835 7.746 1.00 80.88 92 ALA A C 1
ATOM 750 O O . ALA A 1 92 ? -8.987 -4.812 7.951 1.00 80.88 92 ALA A O 1
ATOM 751 N N . LYS A 1 93 ? -7.260 -5.825 6.953 1.00 88.75 93 LYS A N 1
ATO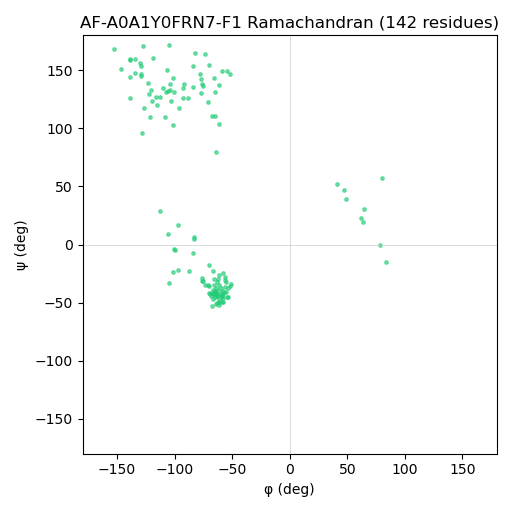M 752 C CA . LYS A 1 93 ? -6.729 -4.590 6.326 1.00 88.75 93 LYS A CA 1
ATOM 753 C C . LYS A 1 93 ? -6.382 -4.770 4.845 1.00 88.75 93 LYS A C 1
ATOM 755 O O . LYS A 1 93 ? -6.186 -5.891 4.359 1.00 88.75 93 LYS A O 1
ATOM 760 N N . VAL A 1 94 ? -6.303 -3.648 4.133 1.00 95.81 94 VAL A N 1
ATOM 761 C CA . VAL A 1 94 ? -5.589 -3.527 2.852 1.00 95.81 94 VAL A CA 1
ATOM 762 C C . VAL A 1 94 ? -4.161 -3.070 3.141 1.00 95.81 94 VAL A C 1
ATOM 764 O O . VAL A 1 94 ? -3.963 -2.189 3.974 1.00 95.81 94 VAL A O 1
ATOM 767 N N . TYR A 1 95 ? -3.184 -3.647 2.446 1.00 95.62 95 TYR A N 1
ATOM 768 C CA . TYR A 1 95 ? -1.773 -3.283 2.554 1.00 95.62 95 TYR A CA 1
ATOM 769 C C . TYR A 1 95 ? -1.300 -2.652 1.246 1.00 95.62 95 TYR A C 1
ATOM 771 O O . TYR A 1 95 ? -1.477 -3.253 0.189 1.00 95.62 95 TYR A O 1
ATOM 779 N N . LEU A 1 96 ? -0.710 -1.461 1.314 1.00 96.88 96 LEU A N 1
ATOM 780 C CA . LEU A 1 96 ? -0.042 -0.795 0.195 1.00 96.88 96 LEU A CA 1
ATOM 781 C C . LEU A 1 96 ? 1.464 -0.820 0.445 1.00 96.88 96 LEU A C 1
ATOM 783 O O . LEU A 1 96 ? 1.942 -0.127 1.334 1.00 96.88 96 LEU A O 1
ATOM 787 N N . ALA A 1 97 ? 2.202 -1.609 -0.324 1.00 95.50 97 ALA A N 1
ATOM 788 C CA . ALA A 1 97 ? 3.644 -1.757 -0.223 1.00 95.50 97 ALA A CA 1
ATOM 789 C C . ALA A 1 97 ? 4.342 -0.834 -1.233 1.00 95.50 97 ALA A C 1
ATOM 791 O O . ALA A 1 97 ? 4.142 -0.975 -2.440 1.00 95.50 97 ALA A O 1
ATOM 792 N N . LEU A 1 98 ? 5.138 0.115 -0.737 1.00 94.06 98 LEU A N 1
ATOM 793 C CA . LEU A 1 98 ? 5.853 1.102 -1.549 1.00 94.06 98 LEU A CA 1
ATOM 794 C C . LEU A 1 98 ? 7.324 0.714 -1.668 1.00 94.06 98 LEU A C 1
ATOM 796 O O . LEU A 1 98 ? 7.995 0.568 -0.644 1.00 94.06 98 LEU A O 1
ATOM 800 N N . PHE A 1 99 ? 7.796 0.564 -2.906 1.00 91.88 99 PHE A N 1
ATOM 801 C CA . PHE A 1 99 ? 9.143 0.110 -3.259 1.00 91.88 99 PHE A CA 1
ATOM 802 C C . PHE A 1 99 ? 9.618 -1.044 -2.355 1.00 91.88 99 PHE A C 1
ATOM 804 O O . PHE A 1 99 ? 10.642 -0.926 -1.674 1.00 91.88 99 PHE A O 1
ATOM 811 N N . PRO A 1 100 ? 8.818 -2.122 -2.216 1.00 92.94 100 PRO A N 1
ATOM 812 C CA . PRO A 1 100 ? 9.060 -3.093 -1.165 1.00 92.94 100 PRO A CA 1
ATOM 813 C C . PRO A 1 100 ? 10.241 -4.000 -1.501 1.00 92.94 100 PRO A C 1
ATOM 815 O O . PRO A 1 100 ? 10.345 -4.501 -2.615 1.00 92.94 100 PRO A O 1
ATOM 818 N N . SER A 1 101 ? 11.085 -4.279 -0.507 1.00 92.12 101 SER A N 1
ATOM 819 C CA . SER A 1 101 ? 12.083 -5.350 -0.583 1.00 92.12 101 SER A CA 1
ATOM 820 C C . SER A 1 101 ? 11.426 -6.732 -0.471 1.00 92.12 101 SER A C 1
ATOM 822 O O . SER A 1 101 ? 10.293 -6.845 0.010 1.00 92.12 101 SER A O 1
ATOM 824 N N . SER A 1 102 ? 12.154 -7.792 -0.843 1.00 92.19 102 SER A N 1
ATOM 825 C CA . SER A 1 102 ? 11.693 -9.182 -0.674 1.00 92.19 102 SER A CA 1
ATOM 826 C C . SER A 1 102 ? 11.266 -9.476 0.774 1.00 92.19 102 SER A C 1
ATOM 828 O O . SER A 1 102 ? 10.151 -9.937 1.013 1.00 92.19 102 SER A O 1
ATOM 830 N N . ASP A 1 103 ? 12.066 -9.052 1.760 1.00 92.19 103 ASP A N 1
ATOM 831 C CA . ASP A 1 103 ? 11.732 -9.204 3.184 1.00 92.19 103 ASP A CA 1
ATOM 832 C C . ASP A 1 103 ? 10.420 -8.517 3.578 1.00 92.19 103 ASP A C 1
ATOM 834 O O . ASP A 1 103 ? 9.642 -9.050 4.373 1.00 92.19 103 ASP A O 1
ATOM 838 N N . LEU A 1 104 ? 10.160 -7.317 3.045 1.00 92.19 104 LEU A N 1
ATOM 839 C CA . LEU A 1 104 ? 8.926 -6.597 3.348 1.00 92.19 104 LEU A CA 1
ATOM 840 C C . LEU A 1 104 ? 7.725 -7.329 2.755 1.00 92.19 104 LEU A C 1
ATOM 842 O O . LEU A 1 104 ? 6.711 -7.482 3.438 1.00 92.19 104 LEU A O 1
ATOM 846 N N . MET A 1 105 ? 7.860 -7.828 1.526 1.00 94.31 105 MET A N 1
ATOM 847 C CA . MET A 1 105 ? 6.827 -8.639 0.887 1.00 94.31 105 MET A CA 1
ATOM 848 C C . MET A 1 105 ? 6.551 -9.917 1.675 1.00 94.31 105 MET A C 1
ATOM 850 O O . MET A 1 105 ? 5.392 -10.172 2.001 1.00 94.31 105 MET A O 1
ATOM 854 N N . ALA A 1 106 ? 7.584 -10.656 2.082 1.00 92.75 106 ALA A N 1
ATOM 855 C CA . ALA A 1 106 ? 7.437 -11.861 2.896 1.00 92.75 106 ALA A CA 1
ATOM 856 C C . ALA A 1 106 ? 6.711 -11.578 4.225 1.00 92.75 106 ALA A C 1
ATOM 858 O O . ALA A 1 106 ? 5.804 -12.318 4.615 1.00 92.75 106 ALA A O 1
ATOM 859 N N . ARG A 1 107 ? 7.036 -10.467 4.904 1.00 91.75 107 ARG A N 1
ATOM 860 C CA . ARG A 1 107 ? 6.345 -10.072 6.145 1.00 91.75 107 ARG A CA 1
ATOM 861 C C . ARG A 1 107 ? 4.884 -9.717 5.926 1.00 91.75 107 ARG A C 1
ATOM 863 O O . ARG A 1 107 ? 4.053 -10.114 6.739 1.00 91.75 107 ARG A O 1
ATOM 870 N N . ILE A 1 108 ? 4.562 -8.977 4.865 1.00 92.50 108 ILE A N 1
ATOM 871 C CA . ILE A 1 108 ? 3.169 -8.658 4.526 1.00 92.50 108 ILE A CA 1
ATOM 872 C C . ILE A 1 108 ? 2.419 -9.949 4.183 1.00 92.50 108 ILE A C 1
ATOM 874 O O . ILE A 1 108 ? 1.290 -10.144 4.633 1.00 92.50 108 ILE A O 1
ATOM 878 N N . GLU A 1 109 ? 3.046 -10.863 3.442 1.00 92.88 109 GLU A N 1
ATOM 879 C CA . GLU A 1 109 ? 2.447 -12.141 3.066 1.00 92.88 109 GLU A CA 1
ATOM 880 C C . GLU A 1 109 ? 2.194 -13.075 4.253 1.00 92.88 109 GLU A C 1
ATOM 882 O O . GLU A 1 109 ? 1.208 -13.814 4.257 1.00 92.88 109 GLU A O 1
ATOM 887 N N . ALA A 1 110 ? 2.996 -12.991 5.311 1.00 91.25 110 ALA A N 1
ATOM 888 C CA . ALA A 1 110 ? 2.776 -13.756 6.535 1.00 91.25 110 ALA A CA 1
ATOM 889 C C . ALA A 1 110 ? 1.546 -13.291 7.347 1.00 91.25 110 ALA A C 1
ATOM 891 O O . ALA A 1 110 ? 1.044 -14.039 8.184 1.00 91.25 110 ALA A O 1
ATOM 892 N N . ILE A 1 111 ? 1.014 -12.084 7.106 1.00 88.88 111 ILE A N 1
ATOM 893 C CA . ILE A 1 111 ? -0.113 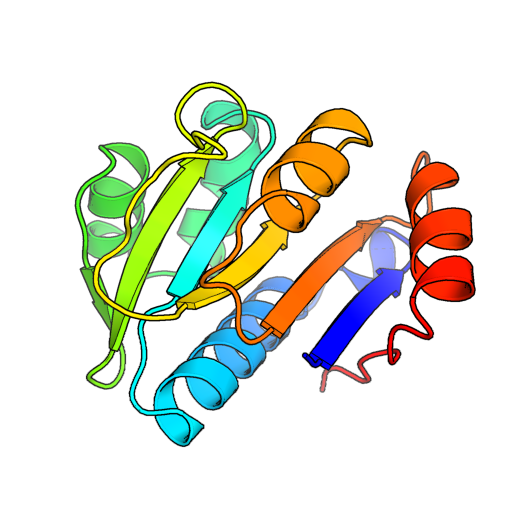-11.544 7.885 1.00 88.88 111 ILE A CA 1
ATOM 894 C C . ILE A 1 111 ? -1.409 -12.289 7.548 1.00 88.88 111 ILE A C 1
ATOM 896 O O . ILE A 1 111 ? -1.866 -12.298 6.406 1.00 88.88 111 ILE A O 1
ATOM 900 N N . THR A 1 112 ? -2.070 -12.872 8.542 1.00 85.44 112 THR A N 1
ATOM 901 C CA . THR A 1 112 ? -3.296 -13.662 8.330 1.00 85.44 112 THR A CA 1
ATOM 902 C C . THR A 1 112 ? -4.536 -12.801 8.067 1.00 85.44 112 THR A C 1
ATOM 904 O O . THR A 1 112 ? -5.407 -13.191 7.291 1.00 85.44 112 THR A O 1
ATOM 907 N N . SER A 1 113 ? -4.610 -11.597 8.642 1.00 85.19 113 SER A N 1
ATOM 908 C CA . SER A 1 113 ? -5.773 -10.700 8.550 1.00 85.19 113 SER A CA 1
ATOM 909 C C . SER A 1 113 ? -5.827 -9.849 7.269 1.00 85.19 113 SER A C 1
ATOM 911 O O . SER A 1 113 ? -6.721 -9.019 7.095 1.00 85.19 113 SER A O 1
ATOM 913 N N . LYS A 1 114 ? -4.912 -10.038 6.317 1.00 91.06 114 LYS A N 1
ATOM 914 C CA . LYS A 1 114 ? -4.874 -9.227 5.093 1.00 91.06 114 LYS A CA 1
ATOM 915 C C . LYS A 1 114 ? -5.982 -9.611 4.097 1.00 91.06 114 LYS A C 1
ATOM 917 O O . LYS A 1 114 ? -6.246 -10.785 3.835 1.00 91.06 114 LYS A O 1
ATOM 922 N N . LYS A 1 115 ? -6.646 -8.614 3.501 1.00 93.31 115 LYS A N 1
ATOM 923 C CA . LYS A 1 115 ? -7.684 -8.822 2.460 1.00 93.31 115 LYS A CA 1
ATOM 924 C C . LYS A 1 115 ? -7.184 -8.498 1.064 1.00 93.31 115 LYS A C 1
ATOM 926 O O . LYS A 1 115 ? -7.604 -9.152 0.097 1.00 93.31 115 LYS A O 1
ATOM 931 N N . ALA A 1 116 ? -6.299 -7.512 0.965 1.00 95.94 116 ALA A N 1
ATOM 932 C CA . ALA A 1 116 ? -5.615 -7.183 -0.268 1.00 95.94 116 ALA A CA 1
ATOM 933 C C . ALA A 1 116 ? -4.197 -6.665 -0.025 1.00 95.94 116 ALA A C 1
ATOM 935 O O . ALA A 1 116 ? -3.943 -6.039 1.003 1.00 95.94 116 ALA A O 1
ATOM 936 N N . ILE A 1 117 ? -3.324 -6.908 -1.000 1.00 97.00 117 ILE A N 1
ATOM 937 C CA . ILE A 1 117 ? -1.990 -6.310 -1.098 1.00 97.00 117 ILE A CA 1
ATOM 938 C C . ILE A 1 117 ? -1.929 -5.549 -2.420 1.00 97.00 117 ILE A C 1
ATOM 940 O O . ILE A 1 117 ? -2.345 -6.071 -3.456 1.00 97.00 117 ILE A O 1
ATOM 944 N N . VAL A 1 118 ? -1.442 -4.319 -2.369 1.00 97.56 118 VAL A N 1
ATOM 945 C CA . VAL A 1 118 ? -1.173 -3.458 -3.517 1.00 97.56 118 VAL A CA 1
ATOM 946 C C . VAL A 1 118 ? 0.313 -3.141 -3.492 1.00 97.56 118 VAL A C 1
ATOM 948 O O . VAL A 1 118 ? 0.806 -2.638 -2.489 1.00 97.56 118 VAL A O 1
ATOM 951 N N . VAL A 1 119 ? 1.027 -3.451 -4.565 1.00 96.25 119 VAL A N 1
ATOM 952 C CA . VAL A 1 119 ? 2.457 -3.164 -4.712 1.00 96.25 119 VAL A CA 1
ATOM 953 C C . VAL A 1 119 ? 2.633 -1.971 -5.643 1.00 96.25 119 VAL A C 1
ATOM 955 O O . VAL A 1 119 ? 2.026 -1.936 -6.710 1.00 96.25 119 VAL A O 1
ATOM 958 N N . PHE A 1 120 ? 3.466 -1.013 -5.251 1.00 94.25 120 PHE A N 1
ATOM 959 C CA . PHE A 1 120 ? 3.891 0.116 -6.076 1.00 94.25 120 PHE A CA 1
ATOM 960 C C . PHE A 1 120 ? 5.417 0.164 -6.090 1.00 94.25 120 PHE A C 1
ATOM 962 O O . PHE A 1 120 ? 6.016 0.315 -5.025 1.00 94.25 120 PHE A O 1
ATOM 969 N N . SER A 1 121 ? 6.049 0.008 -7.251 1.00 92.88 121 SER A N 1
ATOM 970 C CA . SER A 1 121 ? 7.514 0.017 -7.361 1.00 92.88 121 SER A CA 1
ATOM 971 C C . SER A 1 121 ? 7.985 0.476 -8.738 1.00 92.88 121 SER A C 1
ATOM 973 O O . SER A 1 121 ? 7.203 0.540 -9.686 1.00 92.88 121 SER A O 1
ATOM 975 N N . GLU A 1 122 ? 9.280 0.752 -8.854 1.00 90.00 122 GLU A N 1
ATOM 976 C CA . GLU A 1 122 ? 9.940 0.910 -10.148 1.00 90.00 122 GLU A CA 1
ATOM 977 C C . GLU A 1 122 ? 10.361 -0.445 -10.722 1.00 90.00 122 GLU A C 1
ATOM 979 O O . GLU A 1 122 ? 10.588 -1.389 -9.972 1.00 90.00 122 GLU A O 1
ATOM 984 N N . THR A 1 123 ? 10.468 -0.576 -12.044 1.00 84.19 123 THR A N 1
ATOM 985 C CA . THR A 1 123 ? 10.945 -1.826 -12.668 1.00 84.19 123 THR A CA 1
ATOM 986 C C . THR A 1 123 ? 12.403 -2.132 -12.337 1.00 84.19 123 THR A C 1
ATOM 988 O O . THR A 1 123 ? 12.762 -3.301 -12.199 1.00 84.19 123 THR A O 1
ATOM 991 N N . LEU A 1 124 ? 13.243 -1.100 -12.207 1.00 75.00 124 LEU A N 1
ATOM 992 C CA . LEU A 1 124 ? 14.655 -1.261 -11.870 1.00 75.00 124 LEU A CA 1
ATOM 993 C C . LEU A 1 124 ? 14.777 -1.854 -10.453 1.00 75.00 124 LEU A C 1
ATOM 995 O O . LEU A 1 124 ? 14.124 -1.389 -9.529 1.00 75.00 124 LEU A O 1
ATOM 999 N N . ASN A 1 125 ? 15.586 -2.902 -10.272 1.00 68.50 125 ASN A N 1
ATOM 1000 C CA . ASN A 1 125 ? 15.788 -3.580 -8.977 1.00 68.50 125 ASN A CA 1
ATOM 1001 C C . ASN A 1 125 ? 14.533 -4.237 -8.349 1.00 68.50 125 ASN A C 1
ATOM 1003 O O . ASN A 1 125 ? 14.496 -4.465 -7.140 1.00 68.50 125 ASN A O 1
ATOM 1007 N N . SER A 1 126 ? 13.515 -4.570 -9.151 1.00 80.69 126 SER A N 1
ATOM 1008 C CA . SER A 1 126 ? 12.271 -5.214 -8.687 1.00 80.69 126 SER A CA 1
ATOM 1009 C C . SER A 1 126 ? 12.097 -6.650 -9.201 1.00 80.69 126 SER A C 1
ATOM 1011 O O . SER A 1 126 ? 10.972 -7.120 -9.371 1.00 80.69 126 SER A O 1
ATOM 1013 N N . GLU A 1 127 ? 13.192 -7.371 -9.453 1.00 84.75 127 GLU A N 1
ATOM 1014 C CA . GLU A 1 127 ? 13.156 -8.757 -9.956 1.00 84.75 127 GLU A CA 1
ATOM 1015 C C . GLU A 1 127 ? 12.356 -9.690 -9.034 1.00 84.75 127 GLU A C 1
ATOM 1017 O O . GLU A 1 127 ? 11.502 -10.444 -9.502 1.00 84.75 127 GLU A O 1
ATOM 1022 N N . HIS A 1 128 ? 12.512 -9.546 -7.714 1.00 87.94 128 HIS A N 1
ATOM 1023 C CA . HIS A 1 128 ? 11.731 -10.289 -6.717 1.00 87.94 128 HIS A CA 1
ATOM 1024 C C . HIS A 1 128 ? 10.224 -10.012 -6.806 1.00 87.94 128 HIS A C 1
ATOM 1026 O O . HIS A 1 128 ? 9.411 -10.855 -6.429 1.00 87.94 128 HIS A O 1
ATOM 1032 N N . LEU A 1 129 ? 9.816 -8.842 -7.313 1.00 91.12 129 LEU A N 1
ATOM 1033 C CA . LEU A 1 129 ? 8.401 -8.533 -7.527 1.00 91.12 129 LEU A CA 1
ATOM 1034 C C . LEU A 1 129 ? 7.849 -9.242 -8.758 1.00 91.12 129 LEU A C 1
ATOM 1036 O O . LEU A 1 129 ? 6.662 -9.561 -8.769 1.00 91.12 129 LEU A O 1
ATOM 1040 N N . VAL A 1 130 ? 8.675 -9.526 -9.768 1.00 86.75 130 VAL A N 1
ATOM 1041 C CA . VAL A 1 130 ? 8.255 -10.301 -10.945 1.00 86.75 130 VAL A CA 1
ATOM 1042 C C . VAL A 1 130 ? 7.895 -11.725 -10.529 1.00 86.75 130 VAL A C 1
ATOM 1044 O O . VAL A 1 130 ? 6.846 -12.234 -10.931 1.00 86.75 130 VAL A O 1
ATOM 1047 N N . GLU A 1 131 ? 8.727 -12.350 -9.698 1.00 88.62 131 GLU A N 1
ATOM 1048 C CA . GLU A 1 131 ? 8.459 -13.674 -9.125 1.00 88.62 131 GLU A CA 1
ATOM 1049 C C . GLU A 1 131 ? 7.198 -13.651 -8.260 1.00 88.62 131 GLU A C 1
ATOM 1051 O O . GLU A 1 131 ? 6.253 -14.389 -8.543 1.00 88.62 131 GLU A O 1
ATOM 1056 N N . TRP A 1 132 ? 7.110 -12.716 -7.308 1.00 93.88 132 TRP A N 1
ATOM 1057 C CA . TRP A 1 132 ? 5.932 -12.555 -6.449 1.00 93.88 132 TRP A CA 1
ATOM 1058 C C . TRP A 1 132 ? 4.633 -12.367 -7.254 1.00 93.88 132 TRP A C 1
ATOM 1060 O O . TRP A 1 132 ? 3.592 -12.950 -6.928 1.00 93.88 132 TRP A O 1
ATOM 1070 N N . CYS A 1 133 ? 4.673 -11.579 -8.335 1.00 91.19 133 CYS A N 1
ATOM 1071 C CA . CYS A 1 133 ? 3.510 -11.362 -9.194 1.00 91.19 133 CYS A CA 1
ATOM 1072 C C . CYS A 1 133 ? 3.047 -12.661 -9.861 1.00 91.19 133 CYS A C 1
ATOM 1074 O O . CYS A 1 133 ? 1.840 -12.924 -9.898 1.00 91.19 133 CYS A O 1
ATOM 1076 N N . LYS A 1 134 ? 3.988 -13.475 -10.353 1.00 90.12 134 LYS A N 1
ATOM 1077 C CA . LYS A 1 134 ? 3.702 -14.774 -10.979 1.00 90.12 134 LYS A CA 1
ATOM 1078 C C . LYS A 1 134 ? 3.164 -15.774 -9.960 1.00 90.12 134 LYS A C 1
ATOM 1080 O O . LYS A 1 134 ? 2.080 -16.316 -10.163 1.00 90.12 134 LYS A O 1
ATOM 1085 N N . GLU A 1 135 ? 3.869 -15.969 -8.849 1.00 94.12 135 GLU A N 1
ATOM 1086 C CA . GLU A 1 135 ? 3.510 -16.936 -7.800 1.00 94.12 135 GLU A CA 1
ATOM 1087 C C . GLU A 1 135 ? 2.108 -16.703 -7.244 1.00 94.12 135 GLU A C 1
ATOM 1089 O O . GLU A 1 135 ? 1.367 -17.641 -6.940 1.00 94.12 135 GLU A O 1
ATOM 1094 N N . HIS A 1 136 ? 1.714 -15.437 -7.125 1.00 93.75 136 HIS A N 1
ATOM 1095 C CA . HIS A 1 136 ? 0.444 -15.086 -6.517 1.00 93.75 136 HIS A CA 1
ATOM 1096 C C . HIS A 1 136 ? -0.642 -14.636 -7.492 1.00 93.75 136 HIS A C 1
ATOM 1098 O O . HIS A 1 136 ? -1.696 -14.175 -7.030 1.00 93.75 136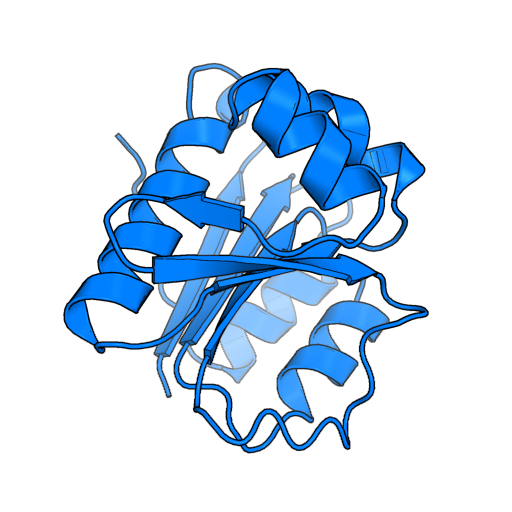 HIS A O 1
ATOM 1104 N N . ASN A 1 137 ? -0.419 -14.781 -8.804 1.00 92.44 137 ASN A N 1
ATOM 1105 C CA . ASN A 1 137 ? -1.328 -14.317 -9.856 1.00 92.44 137 ASN A CA 1
ATOM 1106 C C . ASN A 1 137 ? -1.801 -12.871 -9.599 1.00 92.44 137 ASN A C 1
ATOM 1108 O O . ASN A 1 137 ? -3.005 -12.572 -9.596 1.00 92.44 137 ASN A O 1
ATOM 1112 N N . ALA A 1 138 ? -0.854 -11.988 -9.272 1.00 94.94 138 ALA A N 1
ATOM 1113 C CA . ALA A 1 138 ? -1.147 -10.596 -8.965 1.00 94.94 138 ALA A CA 1
ATOM 1114 C C . ALA A 1 138 ? -1.687 -9.884 -10.212 1.00 94.94 138 ALA A C 1
ATOM 1116 O O . ALA A 1 138 ? -1.275 -10.158 -11.335 1.00 94.94 138 ALA A O 1
ATOM 1117 N N . LYS A 1 139 ? -2.640 -8.971 -10.015 1.00 95.88 139 LYS A N 1
ATOM 1118 C CA . LYS A 1 139 ? -3.263 -8.227 -11.113 1.00 95.88 139 LYS A CA 1
ATOM 1119 C C . LYS A 1 139 ? -2.535 -6.916 -11.349 1.00 95.88 139 LYS A C 1
ATOM 1121 O O . LYS A 1 139 ? -2.426 -6.116 -10.421 1.00 95.88 139 LYS A O 1
ATOM 1126 N N . GLU A 1 140 ? -2.111 -6.681 -12.581 1.00 94.06 140 GLU A N 1
ATOM 1127 C CA . GLU A 1 140 ? -1.577 -5.379 -12.964 1.00 94.06 140 GLU A CA 1
ATOM 1128 C C . GLU A 1 140 ? -2.647 -4.300 -12.791 1.00 94.06 140 GLU A C 1
ATOM 1130 O O . GLU A 1 140 ? -3.826 -4.506 -13.101 1.00 94.06 140 GLU A O 1
ATOM 1135 N N . LEU A 1 141 ? -2.242 -3.156 -12.253 1.00 92.62 141 LEU A N 1
ATOM 1136 C CA . LEU A 1 141 ? -3.062 -1.962 -12.196 1.00 92.62 141 LEU A CA 1
ATOM 1137 C C . LEU A 1 141 ? -2.781 -1.095 -13.413 1.00 92.62 141 LEU A C 1
ATOM 1139 O O . LEU A 1 141 ? -1.636 -0.805 -13.738 1.00 92.62 141 LEU A O 1
ATOM 1143 N N . THR A 1 142 ? -3.847 -0.602 -14.024 1.00 85.81 142 THR A N 1
ATOM 1144 C CA . THR A 1 142 ? -3.775 0.529 -14.942 1.00 85.81 142 THR A CA 1
ATOM 1145 C C . THR A 1 142 ? -4.248 1.744 -14.165 1.00 85.81 142 THR A C 1
ATOM 1147 O O . THR A 1 142 ? -5.438 1.876 -13.876 1.00 85.81 142 THR A O 1
ATOM 1150 N N . LEU A 1 143 ? -3.300 2.571 -13.732 1.00 81.75 143 LEU A N 1
ATOM 1151 C CA . LEU A 1 143 ? -3.601 3.831 -13.064 1.00 81.75 143 LEU A CA 1
ATOM 1152 C C . LEU A 1 143 ? -3.854 4.894 -14.138 1.00 81.75 143 LEU A C 1
ATOM 1154 O O . LEU A 1 143 ? -3.146 4.924 -15.144 1.00 81.75 143 LEU A O 1
ATOM 1158 N N . GLN A 1 144 ? -4.901 5.692 -13.933 1.00 60.28 144 GLN A N 1
ATOM 1159 C CA . GLN A 1 144 ? -5.207 6.873 -14.740 1.00 60.28 144 GLN A CA 1
ATOM 1160 C C . GLN A 1 144 ? -4.543 8.108 -14.137 1.00 60.28 144 GLN A C 1
ATOM 1162 O O . GLN A 1 144 ? -4.344 8.119 -12.892 1.00 60.28 144 GLN A O 1
#

Solvent-accessible surface area (backbone atoms only — not comparable to full-atom values): 7838 Å² total; per-residue (Å²): 120,50,44,35,34,40,69,39,53,65,77,68,51,49,86,56,38,63,43,38,54,50,49,51,48,48,52,53,11,52,79,66,76,29,29,36,36,38,36,30,60,46,70,80,81,41,50,68,56,36,53,72,57,33,60,69,69,55,26,54,36,32,77,71,57,34,75,44,76,55,96,91,26,48,38,38,49,36,28,52,86,69,56,54,49,80,60,78,55,92,57,48,30,28,37,39,32,42,61,58,48,68,70,44,48,54,44,59,67,58,33,81,50,56,51,32,41,38,37,40,37,43,50,76,94,34,66,67,53,56,52,51,33,60,78,63,68,38,39,78,57,87,76,116

pLDDT: mean 89.05, std 9.27, range [47.16, 97.56]

Foldseek 3Di:
DAEEEAAEAPVVCPDCVLQQLVVVQVVVQVVVVAAEEEEEQDLVVCLVSLVVRDPPVCSVCQSVQHWDDDPNHIYGYDYLVRQALPPPPVAAYEYEYEQDDLSSVVSVVSRPRYPYYYYYHYNPPCPVVVVVCVVVVHHYDDGD

Sequence (144 aa):
MKRYYFVQPWEKLQDGAHQSVVEFSIQRAQKLGIGLVICVHNLSSCEQFLKKCFPGTQAKKLLRREEISRNGIKVKLESLQTIKANYHFPDAKVYLALFPSSDLMARIEAITSKKAIVVFSETLNSEHLVEWCKEHNAKELTLQ

Secondary structure (DSSP, 8-state):
-EEEEEEE-GGGTTTTHHHHHHHHHHHHHHHTT-EEEEEES-HHHHHHHHHHHS-HHHHHHHHTT--EEETTEEEEEEETTT--TT---SS-EEEEEES--HHHHHHHHH-TTEEEEEEEEESTT-HHHHHHHHHTTPEEP---

Mean predicted aligned error: 4.33 Å

Nearest PDB structures (foldseek):
  4znj-assembly1_A  TM=5.778E-01  e=5.245E-02  Oshimavirus P7426
  7nic-assembly1_A  TM=3.873E-01  e=6.367E-02  Mus musculus
  6ylh-assembly1_b  TM=3.623E-01  e=8.796E-02  Saccharomyces cerevisiae
  5e3h-assembly1_A  TM=5.238E-01  e=1.094E+00  Homo sapiens
  8dgi-assembly1_A  TM=3.232E-01  e=5.373E-01  Drosophila melanogaster